Protein AF-A0A5E6NEL7-F1 (afdb_monomer_lite)

Secondary structure (DSSP, 8-state):
-------------GGGG--TTS--GGGPPPSSTTSPEEEEESS-TTTHHHHHHHHTT--EEEEEEE-S-HHHHHHHHHHS---GGGEESSG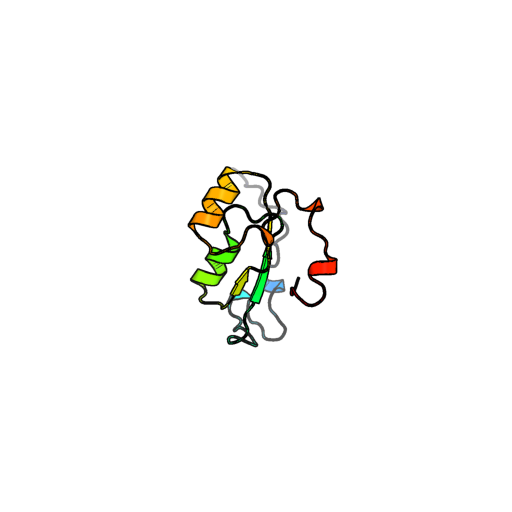GG--GGGGTTT---

pLDDT: mean 84.89, std 17.51, range [35.0, 98.44]

Structure (mmCIF, N/CA/C/O backbone):
data_AF-A0A5E6NEL7-F1
#
_entry.id   AF-A0A5E6NEL7-F1
#
loop_
_atom_site.group_PDB
_atom_site.id
_atom_site.type_symbol
_atom_site.label_atom_id
_atom_site.label_alt_id
_atom_site.label_comp_id
_atom_site.label_asym_id
_atom_site.label_entity_id
_atom_site.label_seq_id
_atom_site.pdbx_PDB_ins_code
_atom_site.Cartn_x
_atom_site.Cartn_y
_atom_site.Cartn_z
_atom_site.occupancy
_atom_site.B_iso_or_equiv
_atom_site.auth_seq_id
_atom_site.auth_comp_id
_atom_site.auth_asym_id
_atom_site.auth_atom_id
_atom_site.pdbx_PDB_model_num
ATOM 1 N N . MET A 1 1 ? 14.436 50.002 17.353 1.00 36.28 1 MET A N 1
ATOM 2 C CA . MET A 1 1 ? 13.047 49.878 16.871 1.00 36.28 1 MET A CA 1
ATOM 3 C C . MET A 1 1 ? 13.109 49.132 15.544 1.00 36.28 1 MET A C 1
ATOM 5 O O . MET A 1 1 ? 13.353 49.746 14.518 1.00 36.28 1 MET A O 1
ATOM 9 N N . LEU A 1 2 ? 13.065 47.799 15.584 1.00 35.00 2 LEU A N 1
ATOM 10 C CA . LEU A 1 2 ? 12.980 46.960 14.386 1.00 35.00 2 LEU A CA 1
ATOM 11 C C . LEU A 1 2 ? 11.504 46.603 14.232 1.00 35.00 2 LEU A C 1
ATOM 13 O O . LEU A 1 2 ? 10.997 45.757 14.963 1.00 35.00 2 LEU A O 1
ATOM 17 N N . ASN A 1 3 ? 10.814 47.318 13.347 1.00 46.09 3 ASN A N 1
ATOM 18 C CA . ASN A 1 3 ? 9.441 47.002 12.977 1.00 46.09 3 ASN A CA 1
ATOM 19 C C . ASN A 1 3 ? 9.469 45.716 12.152 1.00 46.09 3 ASN A C 1
ATOM 21 O O . ASN A 1 3 ? 9.920 45.701 11.008 1.00 46.09 3 ASN A O 1
ATOM 25 N N . THR A 1 4 ? 9.039 44.621 12.770 1.00 46.56 4 THR A N 1
ATOM 26 C CA . THR A 1 4 ? 8.763 43.364 12.084 1.00 46.56 4 THR A CA 1
ATOM 27 C C . THR A 1 4 ? 7.636 43.610 11.088 1.00 46.56 4 THR A C 1
ATOM 29 O O . THR A 1 4 ? 6.533 43.972 11.492 1.00 46.56 4 THR A O 1
ATOM 32 N N . ILE A 1 5 ? 7.910 43.411 9.800 1.00 52.12 5 ILE A N 1
ATOM 33 C CA . ILE A 1 5 ? 6.881 43.325 8.763 1.00 52.12 5 ILE A CA 1
ATOM 34 C C . ILE A 1 5 ? 6.068 42.063 9.074 1.00 52.12 5 ILE A C 1
ATOM 36 O O . ILE A 1 5 ? 6.470 40.947 8.755 1.00 52.12 5 ILE A O 1
ATOM 40 N N . LYS A 1 6 ? 4.969 42.246 9.804 1.00 54.31 6 LYS A N 1
ATOM 41 C CA . LYS A 1 6 ? 3.856 41.302 9.899 1.00 54.31 6 LYS A CA 1
ATOM 42 C C . LYS A 1 6 ? 2.711 41.888 9.085 1.00 54.31 6 LYS A C 1
ATOM 44 O O . LYS A 1 6 ? 1.712 42.295 9.659 1.00 54.31 6 LYS A O 1
ATOM 49 N N . GLU A 1 7 ? 2.878 41.979 7.776 1.00 55.12 7 GLU A N 1
ATOM 50 C CA . GLU A 1 7 ? 1.761 42.309 6.895 1.00 55.12 7 GLU A CA 1
ATOM 51 C C . GLU A 1 7 ? 1.744 41.313 5.734 1.00 55.12 7 GLU A C 1
ATOM 53 O O . GLU A 1 7 ? 2.751 41.085 5.063 1.00 55.12 7 GLU A O 1
ATOM 58 N N . ASP A 1 8 ? 0.576 40.681 5.613 1.00 56.75 8 ASP A N 1
ATOM 59 C CA . ASP A 1 8 ? 0.040 39.967 4.457 1.00 56.75 8 ASP A CA 1
ATOM 60 C C . ASP A 1 8 ? 0.567 38.564 4.129 1.00 56.75 8 ASP A C 1
ATOM 62 O O . ASP A 1 8 ? 0.747 38.201 2.967 1.00 56.75 8 ASP A O 1
ATOM 66 N N . LEU A 1 9 ? 0.673 37.694 5.138 1.00 53.03 9 LEU A N 1
ATOM 67 C CA . LEU A 1 9 ? 0.354 36.286 4.879 1.00 53.03 9 LEU A CA 1
ATOM 68 C C . LEU A 1 9 ? -1.171 36.142 4.958 1.00 53.03 9 LEU A C 1
ATOM 70 O O . LEU A 1 9 ? -1.732 36.512 5.993 1.00 53.03 9 LEU A O 1
ATOM 74 N N . PRO A 1 10 ? -1.858 35.630 3.916 1.00 53.47 10 PRO A N 1
ATOM 75 C CA . PRO A 1 10 ? -3.282 35.356 4.020 1.00 53.47 10 PRO A CA 1
ATOM 76 C C . PRO A 1 10 ? -3.487 34.451 5.231 1.00 53.47 10 PRO A C 1
ATOM 78 O O . PRO A 1 10 ? -2.860 33.395 5.340 1.00 53.47 10 PRO A O 1
ATOM 81 N N . GLN A 1 11 ? -4.316 34.900 6.171 1.00 54.44 11 GLN A N 1
ATOM 82 C CA . GLN A 1 11 ? -4.732 34.084 7.297 1.00 54.44 11 GLN A CA 1
ATOM 83 C C . GLN A 1 11 ? -5.526 32.921 6.708 1.00 54.44 11 GLN A C 1
ATOM 85 O O . GLN A 1 11 ? -6.697 33.065 6.371 1.00 54.44 11 GLN A O 1
ATOM 90 N N . TYR A 1 12 ? -4.838 31.802 6.478 1.00 54.31 12 TYR A N 1
ATOM 91 C CA . TYR A 1 12 ? -5.446 30.580 5.986 1.00 54.31 12 TYR A CA 1
ATOM 92 C C . TYR A 1 12 ? -6.488 30.183 7.024 1.00 54.31 12 TYR A C 1
ATOM 94 O O . TYR A 1 12 ? -6.138 29.879 8.168 1.00 54.31 12 TYR A O 1
ATOM 102 N N . ASP A 1 13 ? -7.762 30.305 6.662 1.00 58.19 13 ASP A N 1
ATOM 103 C CA . ASP A 1 13 ? -8.863 30.049 7.574 1.00 58.19 13 ASP A CA 1
ATOM 104 C C . ASP A 1 13 ? -8.970 28.539 7.789 1.00 58.19 13 ASP A C 1
ATOM 106 O O . ASP A 1 13 ? -9.702 27.824 7.105 1.00 58.19 13 ASP A O 1
ATOM 110 N N . PHE A 1 14 ? -8.162 28.044 8.725 1.00 53.94 14 PHE A N 1
ATOM 111 C CA . PHE A 1 14 ? -8.102 26.644 9.136 1.00 53.94 14 PHE A CA 1
ATOM 112 C C . PHE A 1 14 ? -9.473 26.127 9.620 1.00 53.94 14 PHE A C 1
ATOM 114 O O . PHE A 1 14 ? -9.709 24.925 9.663 1.00 53.94 14 PHE A O 1
ATOM 121 N N . LEU A 1 15 ? -10.407 27.030 9.947 1.00 52.47 15 LEU A N 1
ATOM 122 C CA . LEU A 1 15 ? -11.769 26.710 10.382 1.00 52.47 15 LEU A CA 1
ATOM 123 C C . LEU A 1 15 ? -12.725 26.383 9.222 1.00 52.47 15 LEU A C 1
ATOM 125 O O . LEU A 1 15 ? -13.816 25.857 9.465 1.00 52.47 15 LEU A O 1
ATOM 129 N N . SER A 1 16 ? -12.319 26.632 7.972 1.00 55.41 16 SER A N 1
ATOM 130 C CA . SER A 1 16 ? -13.125 26.342 6.776 1.00 55.41 16 SER A CA 1
ATOM 131 C C . SER A 1 16 ? -13.303 24.844 6.477 1.00 55.41 16 SER A C 1
ATOM 133 O O . SER A 1 16 ? -14.125 24.483 5.639 1.00 55.41 16 SER A O 1
ATOM 135 N N . GLU A 1 17 ? -12.596 23.961 7.191 1.00 59.06 17 GLU A N 1
ATOM 136 C CA . GLU A 1 17 ? -12.720 22.499 7.058 1.00 59.06 17 GLU A CA 1
ATOM 137 C C . GLU A 1 17 ? -13.796 21.880 7.967 1.00 59.06 17 GLU A C 1
ATOM 139 O O . GLU A 1 17 ? -14.004 20.662 7.959 1.00 59.06 17 GLU A O 1
ATOM 144 N N . THR A 1 18 ? -14.491 22.689 8.771 1.00 57.38 18 THR A N 1
ATOM 145 C CA . THR A 1 18 ? -15.562 22.176 9.627 1.00 57.38 18 THR A CA 1
ATOM 146 C C . THR A 1 18 ? -16.763 21.751 8.780 1.00 57.38 18 THR A C 1
ATOM 148 O O . THR A 1 18 ? -17.341 22.514 8.009 1.00 57.38 18 THR A O 1
ATOM 151 N N . THR A 1 19 ? -17.120 20.471 8.892 1.00 60.66 19 THR A N 1
ATOM 152 C CA . THR A 1 19 ? -18.280 19.885 8.200 1.00 60.66 19 THR A CA 1
ATOM 153 C C . THR A 1 19 ? -19.595 20.516 8.681 1.00 60.66 19 THR A C 1
ATOM 155 O O . THR A 1 19 ? -19.611 21.262 9.656 1.00 60.66 19 THR A O 1
ATOM 158 N N . SER A 1 20 ? -20.739 20.167 8.072 1.00 65.00 20 SER A N 1
ATOM 159 C CA . SER A 1 20 ? -22.074 20.639 8.504 1.00 65.00 20 SER A CA 1
ATOM 160 C C . SER A 1 20 ? -22.374 20.431 9.998 1.00 65.00 20 SER A C 1
ATOM 162 O O . SER A 1 20 ? -23.263 21.080 10.539 1.00 65.00 20 SER A O 1
ATOM 164 N N . ASN A 1 21 ? -21.636 19.529 10.655 1.00 67.06 21 ASN A N 1
ATOM 165 C CA . ASN A 1 21 ? -21.788 19.172 12.063 1.00 67.06 21 ASN A CA 1
ATOM 166 C C . ASN A 1 21 ? -20.725 19.824 12.971 1.00 67.06 21 ASN A C 1
ATOM 168 O O . ASN A 1 21 ? -20.654 19.489 14.150 1.00 67.06 21 ASN A O 1
ATOM 172 N N . GLY A 1 22 ? -19.870 20.706 12.441 1.00 76.75 22 GLY A N 1
ATOM 173 C CA . GLY A 1 22 ? -18.849 21.433 13.202 1.00 76.75 22 GLY A CA 1
ATOM 174 C C . GLY A 1 22 ? -17.624 20.612 13.624 1.00 76.75 22 GLY A C 1
ATOM 175 O O . GLY A 1 22 ? -16.716 21.168 14.230 1.00 76.75 22 GLY A O 1
ATOM 176 N N . LEU A 1 23 ? -17.575 19.314 13.306 1.00 79.44 23 LEU A N 1
ATOM 177 C CA . LEU A 1 23 ? -16.434 18.445 13.613 1.00 79.44 23 LEU A CA 1
ATOM 178 C C . LEU A 1 23 ? -15.308 18.622 12.593 1.00 79.44 23 LEU A C 1
ATOM 180 O O . LEU A 1 23 ? -15.572 18.715 11.383 1.00 79.44 23 LEU A O 1
ATOM 184 N N . HIS A 1 24 ? -14.066 18.586 13.083 1.00 83.25 24 HIS A N 1
ATOM 185 C CA . HIS A 1 24 ? -12.876 18.481 12.243 1.00 83.25 24 HIS A CA 1
ATOM 186 C C . HIS A 1 24 ? -12.775 17.063 11.660 1.00 83.25 24 HIS A C 1
ATOM 188 O O . HIS A 1 24 ? -13.197 16.085 12.281 1.00 83.25 24 HIS A O 1
ATOM 194 N N . TRP A 1 25 ? -12.212 16.908 10.461 1.00 82.06 25 TRP A N 1
ATOM 195 C CA . TRP A 1 25 ? -12.202 15.610 9.773 1.00 82.06 25 TRP A CA 1
ATOM 196 C C . TRP A 1 25 ? -11.454 14.513 10.549 1.00 82.06 25 TRP A C 1
ATOM 198 O O . TRP A 1 25 ? -11.832 13.347 10.463 1.00 82.06 25 TRP A O 1
ATOM 208 N N . THR A 1 26 ? -10.449 14.875 11.353 1.00 83.38 26 THR A N 1
ATOM 209 C CA . THR A 1 26 ? -9.694 13.939 12.211 1.00 83.38 26 THR A CA 1
ATOM 210 C C . THR A 1 26 ? -10.501 13.384 13.381 1.00 83.38 26 THR A C 1
ATOM 212 O O . THR A 1 26 ? -10.093 12.397 13.986 1.00 83.38 26 THR A O 1
ATOM 215 N N . GLU A 1 27 ? -11.605 14.037 13.738 1.00 84.62 27 GLU A N 1
ATOM 216 C CA . GLU A 1 27 ? -12.469 13.667 14.866 1.00 84.62 27 GLU A CA 1
ATOM 217 C C . GLU A 1 27 ? -13.657 12.813 14.414 1.00 84.62 27 GLU A C 1
ATOM 219 O O . GLU A 1 27 ? -14.459 12.365 15.231 1.00 84.62 27 GLU A O 1
ATOM 224 N N . ARG A 1 28 ? -13.793 12.588 13.103 1.00 83.88 28 ARG A N 1
ATOM 225 C CA . ARG A 1 28 ? -14.894 11.810 12.546 1.00 83.88 28 ARG A CA 1
ATOM 226 C C . ARG A 1 28 ? -14.674 10.323 12.779 1.00 83.88 28 ARG A C 1
ATOM 228 O O . ARG A 1 28 ? -13.599 9.781 12.527 1.00 83.88 28 ARG A O 1
ATOM 235 N N . GLU A 1 29 ? -15.743 9.650 13.179 1.00 87.38 29 GLU A N 1
ATOM 236 C CA . GLU A 1 29 ? -15.787 8.195 13.172 1.00 87.38 29 GLU A CA 1
ATOM 237 C C . GLU A 1 29 ? -15.986 7.670 11.745 1.00 87.38 29 GLU A C 1
ATOM 239 O O . GLU A 1 29 ? -16.619 8.308 10.898 1.00 87.38 29 GLU A O 1
ATOM 244 N N . LEU A 1 30 ? -15.446 6.480 11.475 1.00 87.44 30 LEU A N 1
ATOM 245 C CA . LEU A 1 30 ? -15.695 5.784 10.218 1.00 87.44 30 LEU A CA 1
ATOM 246 C C . LEU A 1 30 ? -17.175 5.402 10.143 1.00 87.44 30 LEU A C 1
ATOM 248 O O . LEU A 1 30 ? -17.677 4.721 11.030 1.00 87.44 30 LEU A O 1
ATOM 252 N N . GLU A 1 31 ? -17.849 5.760 9.051 1.00 88.94 31 GLU A N 1
ATOM 253 C CA . GLU A 1 31 ? -19.261 5.403 8.837 1.00 88.94 31 GLU A CA 1
ATOM 254 C C . GLU A 1 31 ? -19.466 3.880 8.771 1.00 88.94 31 GLU A C 1
ATOM 256 O O . GLU A 1 31 ? -20.480 3.357 9.224 1.00 88.94 31 GLU A O 1
ATOM 261 N N . ASN A 1 32 ? -18.477 3.152 8.238 1.00 90.12 32 ASN A N 1
ATOM 262 C CA . ASN A 1 32 ? -18.515 1.698 8.082 1.00 90.12 32 ASN A CA 1
ATOM 263 C C . ASN A 1 32 ? -17.227 1.041 8.620 1.00 90.12 32 ASN A C 1
ATOM 265 O O . ASN A 1 32 ? -16.420 0.536 7.838 1.00 90.12 32 ASN A O 1
ATOM 269 N N . PRO A 1 33 ? -17.016 0.997 9.948 1.00 89.62 33 PRO A N 1
ATOM 270 C CA . PRO A 1 33 ? -15.741 0.586 10.550 1.00 89.62 33 PRO A CA 1
ATOM 271 C C . PRO A 1 33 ? -15.418 -0.904 10.359 1.00 89.62 33 PRO A C 1
ATOM 273 O O . PRO A 1 33 ? -14.278 -1.324 10.536 1.00 89.62 33 PRO A O 1
ATOM 276 N N . LYS A 1 34 ? -16.423 -1.721 10.015 1.00 90.62 34 LYS A N 1
ATOM 277 C CA . LYS A 1 34 ? -16.264 -3.160 9.753 1.00 90.62 34 LYS A CA 1
ATOM 278 C C . LYS A 1 34 ? -15.899 -3.470 8.302 1.00 90.62 34 LYS A C 1
ATOM 280 O O . LYS A 1 34 ? -15.528 -4.606 8.012 1.00 90.62 34 LYS A O 1
ATOM 285 N N . ASN A 1 35 ? -16.035 -2.503 7.396 1.00 91.50 35 ASN A N 1
ATOM 286 C CA . ASN A 1 35 ? -15.712 -2.722 5.995 1.00 91.50 35 ASN A CA 1
ATOM 287 C C . ASN A 1 35 ? -14.198 -2.787 5.814 1.00 91.50 35 ASN A C 1
ATOM 289 O O . ASN A 1 35 ? -13.435 -2.107 6.499 1.00 91.50 35 ASN A O 1
ATOM 293 N N . LYS A 1 36 ? -13.774 -3.616 4.864 1.00 92.00 36 LYS A N 1
ATOM 294 C CA . LYS A 1 36 ? -12.372 -3.737 4.489 1.00 92.00 36 LYS A CA 1
ATOM 295 C C . LYS A 1 36 ? -12.061 -2.774 3.344 1.00 92.00 36 LYS A C 1
ATOM 297 O O . LYS A 1 36 ? -12.735 -2.807 2.315 1.00 92.00 36 LYS A O 1
ATOM 302 N N . ILE A 1 37 ? -11.034 -1.945 3.515 1.00 93.38 37 ILE A N 1
ATOM 303 C CA . ILE A 1 37 ? -10.513 -1.074 2.455 1.00 93.38 37 ILE A CA 1
ATOM 304 C C . ILE A 1 37 ? -9.741 -1.927 1.449 1.00 93.38 37 ILE A C 1
ATOM 306 O O . ILE A 1 37 ? -8.827 -2.658 1.817 1.00 93.38 37 ILE A O 1
ATOM 310 N N . ARG A 1 38 ? -10.092 -1.818 0.170 1.00 94.81 38 ARG A N 1
ATOM 311 C CA . ARG A 1 38 ? -9.366 -2.458 -0.932 1.00 94.81 38 ARG A CA 1
ATOM 312 C C . ARG A 1 38 ? -8.386 -1.435 -1.483 1.00 94.81 38 ARG A C 1
ATOM 314 O O . ARG A 1 38 ? -8.799 -0.525 -2.196 1.00 94.81 38 ARG A O 1
ATOM 321 N N . LEU A 1 39 ? -7.133 -1.544 -1.066 1.00 94.94 39 LEU A N 1
ATOM 322 C CA . LEU A 1 39 ? -6.100 -0.540 -1.273 1.00 94.94 39 LEU A CA 1
ATOM 323 C C . LEU A 1 39 ? -5.254 -0.888 -2.495 1.00 94.94 39 LEU A C 1
ATOM 325 O O . LEU A 1 39 ? -4.800 -2.022 -2.631 1.00 94.94 39 LEU A O 1
ATOM 329 N N . ALA A 1 40 ? -5.003 0.098 -3.347 1.00 95.44 40 ALA A N 1
ATOM 330 C CA . ALA A 1 40 ? -4.014 -0.018 -4.401 1.00 95.44 40 ALA A CA 1
ATOM 331 C C . ALA A 1 40 ? -3.126 1.221 -4.457 1.00 95.44 40 ALA A C 1
ATOM 333 O O . ALA A 1 40 ? -3.624 2.343 -4.363 1.00 95.44 40 ALA A O 1
ATOM 334 N N . THR A 1 41 ? -1.821 1.019 -4.601 1.00 95.69 41 THR A N 1
ATOM 335 C CA . THR A 1 41 ? -0.822 2.089 -4.517 1.00 95.69 41 THR A CA 1
ATOM 336 C C . THR A 1 41 ? 0.054 2.103 -5.768 1.00 95.69 41 THR A C 1
ATOM 338 O O . THR A 1 41 ? 0.669 1.104 -6.113 1.00 95.69 41 THR A O 1
ATOM 341 N N . MET A 1 42 ? 0.090 3.233 -6.487 1.00 94.50 42 MET A N 1
ATOM 342 C CA . MET A 1 42 ? 0.905 3.393 -7.708 1.00 94.50 42 MET A CA 1
ATOM 343 C C . MET A 1 42 ? 2.339 3.863 -7.427 1.00 94.50 42 MET A C 1
ATOM 345 O O . MET A 1 42 ? 3.235 3.612 -8.214 1.00 94.50 42 MET A O 1
ATOM 349 N N . PHE A 1 43 ? 2.543 4.576 -6.323 1.00 96.38 43 PHE A N 1
ATOM 350 C CA . PHE A 1 43 ? 3.854 5.029 -5.856 1.00 96.38 43 PHE A CA 1
ATOM 351 C C . PHE A 1 43 ? 3.974 4.587 -4.404 1.00 96.38 43 PHE A C 1
ATOM 353 O O . PHE A 1 43 ? 3.856 5.392 -3.477 1.00 96.38 43 PHE A O 1
ATOM 360 N N . SER A 1 44 ? 4.018 3.271 -4.205 1.00 96.75 44 SER A N 1
ATOM 361 C CA . SER A 1 44 ? 3.827 2.663 -2.889 1.00 96.75 44 SER A CA 1
ATOM 362 C C . SER A 1 44 ? 4.920 3.058 -1.904 1.00 96.75 44 SER A C 1
ATOM 364 O O . SER A 1 44 ? 4.685 3.059 -0.688 1.00 96.75 44 SER A O 1
ATOM 366 N N . GLY A 1 45 ? 6.124 3.370 -2.401 1.00 97.31 45 GLY A N 1
ATOM 367 C CA . GLY A 1 45 ? 7.305 3.425 -1.561 1.00 97.31 45 GLY A CA 1
ATOM 368 C C . GLY A 1 45 ? 7.399 2.143 -0.734 1.00 97.31 45 GLY A C 1
ATOM 369 O O . GLY A 1 45 ? 6.944 1.073 -1.142 1.00 97.31 45 GLY A O 1
ATOM 370 N N . ILE A 1 46 ? 7.908 2.263 0.488 1.00 97.38 46 ILE A N 1
ATOM 371 C CA . ILE A 1 46 ? 8.016 1.141 1.435 1.00 97.38 46 ILE A CA 1
ATOM 372 C C . ILE A 1 46 ? 6.696 0.810 2.165 1.00 97.38 46 ILE A C 1
ATOM 374 O O . ILE A 1 46 ? 6.708 0.131 3.190 1.00 97.38 46 ILE A O 1
ATOM 378 N N . GLY A 1 47 ? 5.560 1.319 1.679 1.00 96.88 47 GLY A N 1
ATOM 379 C CA . GLY A 1 47 ? 4.228 1.029 2.209 1.00 96.88 47 GLY A CA 1
ATOM 380 C C . GLY A 1 47 ? 3.818 1.878 3.417 1.00 96.88 47 GLY A C 1
ATOM 381 O O . GLY A 1 47 ? 3.418 1.362 4.464 1.00 96.88 47 GLY A O 1
ATOM 382 N N . ALA A 1 48 ? 3.956 3.204 3.311 1.00 97.50 48 ALA A N 1
ATOM 383 C CA . ALA A 1 48 ? 3.623 4.124 4.403 1.00 97.50 48 ALA A CA 1
ATOM 384 C C . ALA A 1 48 ? 2.112 4.174 4.708 1.00 97.50 48 ALA A C 1
ATOM 386 O O . ALA A 1 48 ? 1.717 4.265 5.874 1.00 97.50 48 ALA A O 1
ATOM 387 N N . ILE A 1 49 ? 1.265 4.101 3.678 1.00 95.62 49 ILE A N 1
ATOM 388 C CA . ILE A 1 49 ? -0.195 4.150 3.832 1.00 95.62 49 ILE A CA 1
ATOM 389 C C . ILE A 1 49 ? -0.739 2.842 4.419 1.00 95.62 49 ILE A C 1
ATOM 391 O O . ILE A 1 49 ? -1.568 2.868 5.329 1.00 95.62 49 ILE A O 1
ATOM 395 N N . GLU A 1 50 ? -0.202 1.701 4.000 1.00 95.94 50 GLU A N 1
ATOM 396 C CA . GLU A 1 50 ? -0.471 0.377 4.558 1.00 95.94 50 GLU A CA 1
ATOM 397 C C . GLU A 1 50 ? -0.130 0.356 6.054 1.00 95.94 50 GLU A C 1
ATOM 399 O O . GLU A 1 50 ? -0.929 -0.092 6.888 1.00 95.94 50 GLU A O 1
ATOM 404 N N . TYR A 1 51 ? 1.023 0.932 6.417 1.00 97.38 51 TYR A N 1
ATOM 405 C CA . TYR A 1 51 ? 1.438 1.058 7.810 1.00 97.38 51 TYR A CA 1
ATOM 406 C C . TYR A 1 51 ? 0.505 1.972 8.612 1.00 97.38 51 TYR A C 1
ATOM 408 O O . TYR A 1 51 ? 0.170 1.670 9.762 1.00 97.38 51 TYR A O 1
ATOM 416 N N . ALA A 1 52 ? 0.047 3.076 8.017 1.00 96.12 52 ALA A N 1
ATOM 417 C CA . ALA A 1 52 ? -0.904 3.984 8.649 1.00 96.12 52 ALA A CA 1
ATOM 418 C C . ALA A 1 52 ? -2.241 3.282 8.942 1.00 96.12 52 ALA A C 1
ATOM 420 O O . ALA A 1 52 ? -2.718 3.334 10.079 1.00 96.12 52 ALA A O 1
ATOM 421 N N . LEU A 1 53 ? -2.800 2.550 7.972 1.00 94.75 53 LEU A N 1
ATOM 422 C CA . LEU A 1 53 ? -4.032 1.774 8.162 1.00 94.75 53 LEU A CA 1
ATOM 423 C C . LEU A 1 53 ? -3.865 0.705 9.248 1.00 94.75 53 LEU A C 1
ATOM 425 O O . LEU A 1 53 ? -4.733 0.567 10.114 1.00 94.75 53 LEU A O 1
ATOM 429 N N . LYS A 1 54 ? -2.718 0.011 9.273 1.00 95.12 54 LYS A N 1
ATOM 430 C CA . LYS A 1 54 ? -2.372 -0.947 10.335 1.00 95.12 54 LYS A CA 1
ATOM 431 C C . LYS A 1 54 ? -2.354 -0.282 11.713 1.00 95.12 54 LYS A C 1
ATOM 433 O O . LYS A 1 54 ? -2.945 -0.814 12.653 1.00 95.12 54 LYS A O 1
ATOM 438 N N . ARG A 1 55 ? -1.728 0.894 11.843 1.00 95.75 55 ARG A N 1
ATOM 439 C CA . ARG A 1 55 ? -1.680 1.660 13.102 1.00 95.75 55 ARG A CA 1
ATOM 440 C C . ARG A 1 55 ? -3.055 2.129 13.572 1.00 95.75 55 ARG A C 1
ATOM 442 O O . ARG A 1 55 ? -3.308 2.131 14.774 1.00 95.75 55 ARG A O 1
ATOM 449 N N . LEU A 1 56 ? -3.928 2.492 12.637 1.00 92.75 56 LEU A N 1
ATOM 450 C CA . LEU A 1 56 ? -5.308 2.892 12.913 1.00 92.75 56 LEU A CA 1
ATOM 451 C C . LEU A 1 56 ? -6.247 1.696 13.138 1.00 92.75 56 LEU A C 1
ATOM 453 O O . LEU A 1 56 ? -7.424 1.898 13.422 1.00 92.75 56 LEU A O 1
ATOM 457 N N . LYS A 1 57 ? -5.743 0.455 13.039 1.00 93.19 57 LYS A N 1
ATOM 458 C CA . LYS A 1 57 ? -6.530 -0.788 13.119 1.00 93.19 57 LYS A CA 1
ATOM 459 C C . LYS A 1 57 ? -7.666 -0.841 12.088 1.00 93.19 57 LYS A C 1
ATOM 461 O O . LYS A 1 57 ? -8.706 -1.448 12.335 1.00 93.19 57 LYS A O 1
ATOM 466 N N . ILE A 1 58 ? -7.455 -0.226 10.926 1.00 93.19 58 ILE A N 1
ATOM 467 C CA . ILE A 1 58 ? -8.411 -0.231 9.821 1.00 93.19 58 ILE A CA 1
ATOM 468 C C . ILE A 1 58 ? -8.138 -1.461 8.957 1.00 93.19 58 ILE A C 1
ATOM 470 O O . ILE A 1 58 ? -7.033 -1.647 8.437 1.00 93.19 58 ILE A O 1
ATOM 474 N N . SER A 1 59 ? -9.153 -2.317 8.814 1.00 94.38 59 SER A N 1
ATOM 475 C CA . SER A 1 59 ? -9.047 -3.522 7.992 1.00 94.38 59 SER A CA 1
ATOM 476 C C . SER A 1 59 ? -8.813 -3.140 6.535 1.00 94.38 59 SER A C 1
ATOM 478 O O . SER A 1 59 ? -9.570 -2.353 5.966 1.00 94.38 59 SER A O 1
ATOM 480 N N . ASN A 1 60 ? -7.776 -3.707 5.924 1.00 94.38 60 ASN A N 1
ATOM 481 C CA . ASN A 1 60 ? -7.452 -3.467 4.526 1.00 94.38 60 ASN A CA 1
ATOM 482 C C . ASN A 1 60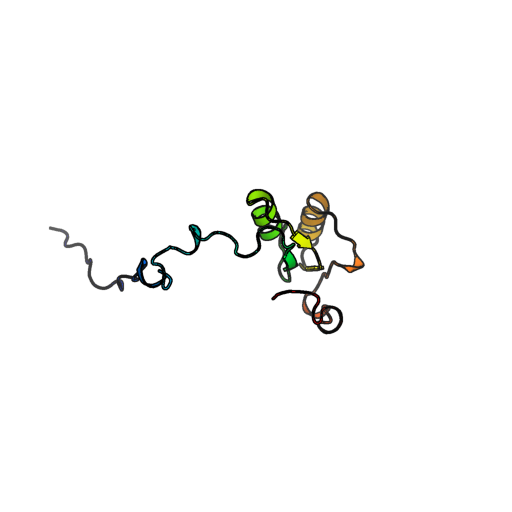 ? -6.976 -4.745 3.818 1.00 94.38 60 ASN A C 1
ATOM 484 O O . ASN A 1 60 ? -6.646 -5.746 4.456 1.00 94.38 60 ASN A O 1
ATOM 488 N N . GLU A 1 61 ? -7.015 -4.708 2.493 1.00 94.38 61 GLU A N 1
ATOM 489 C CA . GLU A 1 61 ? -6.464 -5.695 1.568 1.00 94.38 61 GLU A CA 1
ATOM 490 C C . GLU A 1 61 ? -5.677 -4.947 0.497 1.00 94.38 61 GLU A C 1
ATOM 492 O O . GLU A 1 61 ? -6.213 -4.038 -0.141 1.00 94.38 61 GLU A O 1
ATOM 497 N N . ILE A 1 62 ? -4.426 -5.353 0.288 1.00 95.56 62 ILE A N 1
ATOM 498 C CA . ILE A 1 62 ? -3.578 -4.827 -0.781 1.00 95.56 62 ILE A CA 1
ATOM 499 C C . ILE A 1 62 ? -3.981 -5.515 -2.090 1.00 95.56 62 ILE A C 1
ATOM 501 O O . ILE A 1 62 ? -3.741 -6.708 -2.291 1.00 95.56 62 ILE A O 1
ATOM 505 N N . VAL A 1 63 ? -4.624 -4.763 -2.979 1.00 95.94 63 VAL A N 1
ATOM 506 C CA . VAL A 1 63 ? -5.057 -5.227 -4.303 1.00 95.94 63 VAL A CA 1
ATOM 507 C C . VAL A 1 63 ? -3.886 -5.234 -5.280 1.00 95.94 63 VAL A C 1
ATOM 509 O O . VAL A 1 63 ? -3.717 -6.205 -6.020 1.00 95.94 63 VAL A O 1
ATOM 512 N N . PHE A 1 64 ? -3.092 -4.162 -5.283 1.00 96.50 64 PHE A N 1
ATOM 513 C CA . PHE A 1 64 ? -1.790 -4.103 -5.937 1.00 96.50 64 PHE A CA 1
ATOM 514 C C . PHE A 1 64 ? -0.918 -3.006 -5.319 1.00 96.50 64 PHE A C 1
ATOM 516 O O . PHE A 1 64 ? -1.438 -2.060 -4.726 1.00 96.50 64 PHE A O 1
ATOM 523 N N . ALA A 1 65 ? 0.388 -3.117 -5.518 1.00 97.38 65 ALA A N 1
ATOM 524 C CA . ALA A 1 65 ? 1.352 -2.061 -5.238 1.00 97.38 65 ALA A CA 1
ATOM 525 C C . ALA A 1 65 ? 2.267 -1.867 -6.452 1.00 97.38 65 ALA A C 1
ATOM 527 O O . ALA A 1 65 ? 2.450 -2.783 -7.259 1.00 97.38 65 ALA A O 1
ATOM 528 N N . SER A 1 66 ? 2.805 -0.666 -6.612 1.00 98.00 66 SER A N 1
ATOM 529 C CA . SER A 1 66 ? 3.730 -0.343 -7.686 1.00 98.00 66 SER A CA 1
ATOM 530 C C . SER A 1 66 ? 4.769 0.655 -7.211 1.00 98.00 66 SER A C 1
ATOM 532 O O . SER A 1 66 ? 4.445 1.641 -6.544 1.00 98.00 66 SER A O 1
ATOM 534 N N . ASP A 1 67 ? 6.014 0.365 -7.560 1.00 98.25 67 ASP A N 1
ATOM 535 C CA . ASP A 1 67 ? 7.162 1.245 -7.417 1.00 98.25 67 ASP A CA 1
ATOM 536 C C . ASP A 1 67 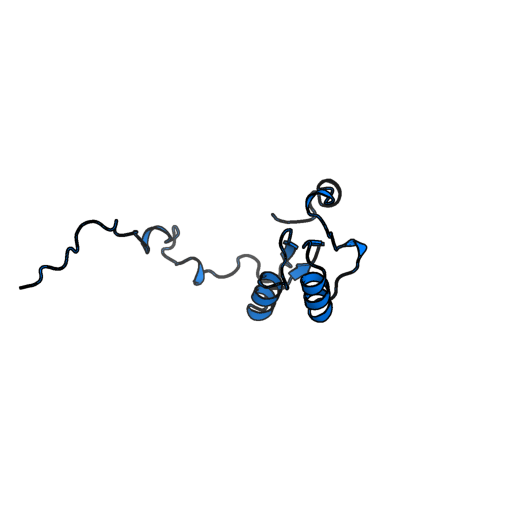? 8.274 0.730 -8.341 1.00 98.25 67 ASP A C 1
ATOM 538 O O . ASP A 1 67 ? 8.348 -0.470 -8.612 1.00 98.25 67 ASP A O 1
ATOM 542 N N . ASN A 1 68 ? 9.136 1.621 -8.826 1.00 97.75 68 ASN A N 1
ATOM 543 C CA . ASN A 1 68 ? 10.168 1.273 -9.804 1.00 97.75 68 ASN A CA 1
ATOM 544 C C . ASN A 1 68 ? 11.542 0.991 -9.182 1.00 97.75 68 ASN A C 1
ATOM 546 O O . ASN A 1 68 ? 12.470 0.593 -9.893 1.00 97.75 68 ASN A O 1
ATOM 550 N N . ASP A 1 69 ? 11.692 1.189 -7.871 1.00 97.94 69 ASP A N 1
ATOM 551 C CA . ASP A 1 69 ? 12.935 0.915 -7.160 1.00 97.94 69 ASP A CA 1
ATOM 552 C C . ASP A 1 69 ? 12.945 -0.500 -6.548 1.00 97.94 69 ASP A C 1
ATOM 554 O O . ASP A 1 69 ? 12.063 -0.914 -5.791 1.00 97.94 69 ASP A O 1
ATOM 558 N N . LYS A 1 70 ? 14.000 -1.264 -6.846 1.00 97.12 70 LYS A N 1
ATOM 559 C CA . LYS A 1 70 ? 14.158 -2.642 -6.357 1.00 97.12 70 LYS A CA 1
ATOM 560 C C . LYS A 1 70 ? 14.301 -2.744 -4.832 1.00 97.12 70 LYS A C 1
ATOM 562 O O . LYS A 1 70 ? 13.819 -3.706 -4.244 1.00 97.12 70 LYS A O 1
ATOM 567 N N . 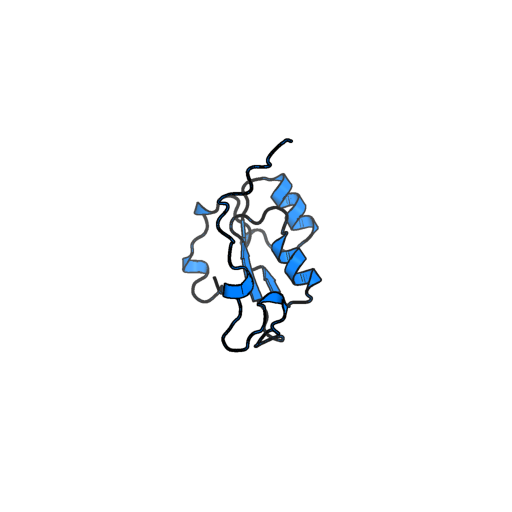PHE A 1 71 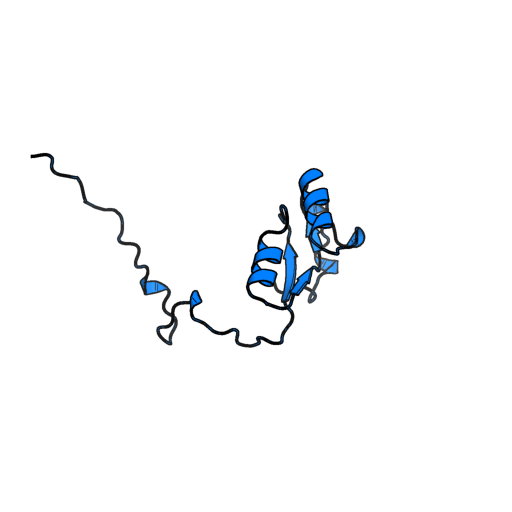? 14.945 -1.774 -4.183 1.00 98.12 71 PHE A N 1
ATOM 568 C CA . PHE A 1 71 ? 15.121 -1.761 -2.729 1.00 98.12 71 PHE A CA 1
ATOM 569 C C . PHE A 1 71 ? 13.820 -1.373 -2.030 1.00 98.12 71 PHE A C 1
ATOM 571 O O . PHE A 1 71 ? 13.540 -1.844 -0.923 1.00 98.12 71 PHE A O 1
ATOM 578 N N . VAL A 1 72 ? 12.998 -0.554 -2.692 1.00 98.12 72 VAL A N 1
ATOM 579 C CA . VAL A 1 72 ? 11.620 -0.307 -2.267 1.00 98.12 72 VAL A CA 1
ATOM 580 C C . VAL A 1 72 ? 10.815 -1.603 -2.304 1.00 98.12 72 VAL A C 1
ATOM 582 O O . VAL A 1 72 ? 10.209 -1.948 -1.290 1.00 98.12 72 VAL A O 1
ATOM 585 N N . LYS A 1 73 ? 10.874 -2.361 -3.406 1.00 98.06 73 LYS A N 1
ATOM 586 C CA . LYS A 1 73 ? 10.206 -3.667 -3.525 1.00 98.06 73 LYS A CA 1
ATOM 587 C C . LYS A 1 73 ? 10.639 -4.643 -2.432 1.00 98.06 73 LYS A C 1
ATOM 589 O O . LYS A 1 73 ? 9.789 -5.184 -1.730 1.00 98.06 73 LYS A O 1
ATOM 594 N N . GLU A 1 74 ? 11.947 -4.818 -2.235 1.00 97.94 74 GLU A N 1
ATOM 595 C CA . GLU A 1 74 ? 12.501 -5.669 -1.170 1.00 97.94 74 GLU A CA 1
ATOM 596 C C . GLU A 1 74 ? 11.968 -5.262 0.213 1.00 97.94 74 GLU A C 1
ATOM 598 O O . GLU A 1 74 ? 11.504 -6.104 0.985 1.00 97.94 74 GLU A O 1
ATOM 603 N N . SER A 1 75 ? 11.975 -3.959 0.507 1.00 98.00 75 SER A N 1
ATOM 604 C CA . SER A 1 75 ? 11.469 -3.427 1.775 1.00 98.00 75 SER A CA 1
ATOM 605 C C . SER A 1 75 ? 9.961 -3.627 1.922 1.00 98.00 75 SER A C 1
ATOM 607 O O . SER A 1 75 ? 9.490 -3.940 3.014 1.00 98.00 75 SER A O 1
ATOM 609 N N . TYR A 1 76 ? 9.192 -3.459 0.847 1.00 98.44 76 TYR A N 1
ATOM 610 C CA . TYR A 1 76 ? 7.744 -3.647 0.860 1.00 98.44 76 TYR A CA 1
ATOM 611 C C . TYR A 1 76 ? 7.391 -5.116 1.135 1.00 98.44 76 TYR A C 1
ATOM 613 O O . TYR A 1 76 ? 6.620 -5.402 2.050 1.00 98.44 76 TYR A O 1
ATOM 621 N N . TYR A 1 77 ? 8.028 -6.051 0.426 1.00 97.69 77 TYR A N 1
ATOM 622 C CA . TYR A 1 77 ? 7.804 -7.496 0.567 1.00 97.69 77 TYR A CA 1
ATOM 623 C C . TYR A 1 77 ? 8.215 -8.026 1.945 1.00 97.69 77 TYR A C 1
ATOM 625 O O . TYR A 1 77 ? 7.599 -8.952 2.467 1.00 97.69 77 TYR A O 1
ATOM 633 N N . ALA A 1 78 ? 9.228 -7.425 2.575 1.00 97.75 78 ALA A N 1
ATOM 634 C CA . ALA A 1 78 ? 9.611 -7.773 3.941 1.00 97.75 78 ALA A CA 1
ATOM 635 C C . ALA A 1 78 ? 8.543 -7.388 4.987 1.00 97.75 78 ALA A C 1
ATOM 637 O O . ALA A 1 78 ? 8.518 -7.962 6.076 1.00 97.75 78 ALA A O 1
ATOM 638 N N . ASN A 1 79 ? 7.679 -6.412 4.681 1.00 97.00 79 ASN A N 1
ATOM 639 C CA . ASN A 1 79 ? 6.692 -5.866 5.617 1.00 97.00 79 ASN A CA 1
ATOM 640 C C . ASN A 1 79 ? 5.246 -6.299 5.326 1.00 97.00 79 ASN A C 1
ATOM 642 O O . ASN A 1 79 ? 4.411 -6.256 6.238 1.00 97.00 79 ASN A O 1
ATOM 646 N N . TYR A 1 80 ? 4.947 -6.702 4.089 1.00 97.00 80 TYR A N 1
ATOM 647 C CA . TYR A 1 80 ? 3.592 -6.981 3.620 1.00 97.00 80 TYR A CA 1
ATOM 648 C C . TYR A 1 80 ? 3.529 -8.248 2.770 1.00 97.00 80 TYR A C 1
ATOM 650 O O . TYR A 1 80 ? 4.368 -8.481 1.906 1.00 97.00 80 TYR A O 1
ATOM 658 N N . GLU A 1 81 ? 2.480 -9.040 2.984 1.00 95.06 81 GLU A N 1
ATOM 659 C CA . GLU A 1 81 ? 2.198 -10.230 2.183 1.00 95.06 81 GLU A CA 1
ATOM 660 C C . GLU A 1 81 ? 1.512 -9.829 0.867 1.00 95.06 81 GLU A C 1
ATOM 662 O O . GLU A 1 81 ? 0.325 -9.481 0.836 1.00 95.06 81 GLU A O 1
ATOM 667 N N . ILE A 1 82 ? 2.267 -9.875 -0.230 1.00 95.19 82 ILE A N 1
ATOM 668 C CA . ILE A 1 82 ? 1.793 -9.601 -1.587 1.00 95.19 82 ILE A CA 1
ATOM 669 C C . ILE A 1 82 ? 2.426 -10.592 -2.568 1.00 95.19 82 ILE A C 1
ATOM 671 O O . ILE A 1 82 ? 3.585 -10.968 -2.419 1.00 95.19 82 ILE A O 1
ATOM 675 N N . ASP A 1 83 ? 1.652 -11.020 -3.565 1.00 94.62 83 ASP A N 1
ATOM 676 C CA . ASP A 1 83 ? 2.149 -11.891 -4.632 1.00 94.62 83 ASP A CA 1
ATOM 677 C C . ASP A 1 83 ? 2.728 -11.053 -5.775 1.00 94.62 83 ASP A C 1
ATOM 679 O O . ASP A 1 83 ? 2.231 -9.960 -6.057 1.00 94.62 83 ASP A O 1
ATOM 683 N N . ASP A 1 84 ? 3.694 -11.602 -6.512 1.00 95.44 84 ASP A N 1
ATOM 684 C CA . ASP A 1 84 ? 4.316 -10.917 -7.655 1.00 95.44 84 ASP A CA 1
ATOM 685 C C . ASP A 1 84 ? 3.306 -10.482 -8.731 1.00 95.44 84 ASP A C 1
ATOM 687 O O . ASP A 1 84 ? 3.472 -9.434 -9.344 1.00 95.44 84 ASP A O 1
ATOM 691 N N . GLU A 1 85 ? 2.202 -11.213 -8.920 1.00 95.44 85 GLU A N 1
ATOM 692 C CA . GLU A 1 85 ? 1.129 -10.850 -9.869 1.00 95.44 85 GLU A CA 1
ATOM 693 C C . GLU A 1 85 ? 0.351 -9.572 -9.491 1.00 95.44 85 GLU A C 1
ATOM 695 O O . GLU A 1 85 ? -0.466 -9.055 -10.276 1.00 95.44 85 GLU A O 1
ATOM 700 N N . ARG A 1 86 ? 0.547 -9.109 -8.254 1.00 95.56 86 ARG A N 1
ATOM 701 C CA . ARG A 1 86 ? -0.038 -7.899 -7.671 1.00 95.56 86 ARG A CA 1
ATOM 702 C C . ARG A 1 86 ? 1.007 -6.791 -7.489 1.00 95.56 86 ARG A C 1
ATOM 704 O O . ARG A 1 86 ? 0.647 -5.730 -6.984 1.00 95.56 86 ARG A O 1
ATOM 711 N N . TRP A 1 87 ? 2.249 -6.995 -7.926 1.00 97.81 87 TRP A N 1
ATOM 712 C CA . TRP A 1 87 ? 3.281 -5.963 -7.966 1.00 97.81 87 TRP A CA 1
ATOM 713 C C . TRP A 1 87 ? 3.542 -5.494 -9.402 1.00 97.81 87 TRP A C 1
ATOM 715 O O . TRP A 1 87 ? 3.619 -6.309 -10.319 1.00 97.81 87 TRP A O 1
ATOM 725 N N . TYR A 1 88 ? 3.728 -4.188 -9.592 1.00 98.00 88 TYR A N 1
ATOM 726 C CA . TYR A 1 88 ? 4.122 -3.601 -10.876 1.00 98.00 88 TYR A CA 1
ATOM 727 C C . TYR A 1 88 ? 5.386 -2.760 -10.715 1.00 98.00 88 TYR A C 1
ATOM 729 O O . TYR A 1 88 ? 5.407 -1.830 -9.910 1.00 98.00 88 TYR A O 1
ATOM 737 N N . ASP A 1 89 ? 6.418 -3.042 -11.511 1.00 97.81 89 ASP A N 1
ATOM 738 C CA . ASP A 1 89 ? 7.661 -2.259 -11.491 1.00 97.81 89 ASP A CA 1
ATOM 739 C C . ASP A 1 89 ? 7.527 -0.923 -12.270 1.00 97.81 89 ASP A C 1
ATOM 741 O O . ASP A 1 89 ? 8.276 0.018 -12.025 1.00 97.81 89 ASP A O 1
ATOM 745 N N . ASP A 1 90 ? 6.549 -0.796 -13.178 1.00 97.00 90 ASP A N 1
ATOM 746 C CA . ASP A 1 90 ? 6.157 0.474 -13.808 1.00 97.00 90 ASP A CA 1
ATOM 747 C C . ASP A 1 90 ? 4.633 0.639 -13.743 1.00 97.00 90 ASP A C 1
ATOM 749 O O . ASP A 1 90 ? 3.858 -0.231 -14.145 1.00 97.00 90 ASP A O 1
ATOM 753 N N . VAL A 1 91 ? 4.186 1.800 -13.269 1.00 96.00 91 VAL A N 1
ATOM 754 C CA . VAL A 1 91 ? 2.766 2.163 -13.183 1.00 96.00 91 VAL A CA 1
ATOM 755 C C . VAL A 1 91 ? 2.042 2.118 -14.528 1.00 96.00 91 VAL A C 1
ATOM 757 O O . VAL A 1 91 ? 0.823 1.954 -14.569 1.00 96.00 91 VAL A O 1
ATOM 760 N N . LYS A 1 92 ? 2.771 2.275 -15.637 1.00 96.56 92 LYS A N 1
ATOM 761 C CA . LYS A 1 92 ? 2.220 2.203 -16.997 1.00 96.56 92 LYS A CA 1
ATOM 762 C C . LYS A 1 92 ? 1.769 0.797 -17.376 1.00 96.56 92 LYS A C 1
ATOM 764 O O . LYS A 1 92 ? 0.915 0.669 -18.251 1.00 96.56 92 LYS A O 1
ATOM 769 N N . ASP A 1 93 ? 2.305 -0.223 -16.713 1.00 96.12 93 ASP A N 1
ATOM 770 C CA . ASP A 1 93 ? 1.969 -1.624 -16.971 1.00 96.12 93 ASP A CA 1
ATOM 771 C C . ASP A 1 93 ? 0.672 -2.052 -16.263 1.00 96.12 93 ASP A C 1
ATOM 773 O O . ASP A 1 93 ? 0.163 -3.156 -16.472 1.00 96.12 93 ASP A O 1
ATOM 777 N N . ILE A 1 94 ? 0.094 -1.170 -15.443 1.00 95.19 94 ILE A N 1
ATOM 778 C CA . ILE A 1 94 ? -1.174 -1.412 -14.762 1.00 95.19 94 ILE A CA 1
ATOM 779 C C . ILE A 1 94 ? -2.324 -1.309 -15.774 1.00 95.19 94 ILE A C 1
ATOM 781 O O . ILE A 1 94 ? -2.773 -0.220 -16.142 1.00 95.19 94 ILE A O 1
ATOM 785 N N . ASP A 1 95 ? -2.887 -2.453 -16.169 1.00 94.19 95 ASP A N 1
ATOM 786 C CA . ASP A 1 95 ? -4.154 -2.482 -16.904 1.00 94.19 95 ASP A CA 1
ATOM 787 C C . ASP A 1 95 ? -5.329 -2.193 -15.958 1.00 94.19 95 ASP A C 1
ATOM 789 O O . ASP A 1 95 ? -5.834 -3.076 -15.258 1.00 94.19 95 ASP A O 1
ATOM 793 N N . GLY A 1 96 ? -5.818 -0.951 -15.969 1.00 90.94 96 GLY A N 1
ATOM 794 C CA . GLY A 1 96 ? -6.962 -0.528 -15.155 1.00 90.94 96 GLY A CA 1
ATOM 795 C C . GLY A 1 96 ? -8.229 -1.372 -15.361 1.00 90.94 96 GLY A C 1
ATOM 796 O O . GLY A 1 96 ? -9.031 -1.509 -14.433 1.00 90.94 96 GLY A O 1
ATOM 797 N N . LYS A 1 97 ? -8.404 -2.022 -16.523 1.00 93.56 97 LYS A N 1
ATOM 798 C CA . LYS A 1 97 ? -9.555 -2.911 -16.768 1.00 93.56 97 LYS A CA 1
ATOM 799 C C . LYS A 1 97 ? -9.548 -4.123 -15.838 1.00 93.56 97 LYS A C 1
ATOM 801 O O . LYS A 1 97 ? -10.619 -4.548 -15.402 1.00 93.56 97 LYS A O 1
ATOM 806 N N . LYS A 1 98 ? -8.365 -4.634 -15.465 1.00 92.25 98 LYS A N 1
ATOM 807 C CA . LYS A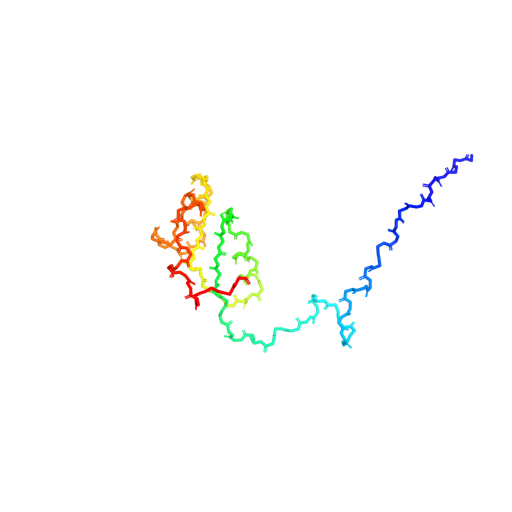 1 98 ? -8.192 -5.733 -14.491 1.00 92.25 98 LYS A CA 1
ATOM 808 C C . LYS A 1 98 ? -8.848 -5.409 -13.146 1.00 92.25 98 LYS A C 1
ATOM 810 O O . LYS A 1 98 ? -9.287 -6.329 -12.443 1.00 92.25 98 LYS A O 1
ATOM 815 N N . TYR A 1 99 ? -8.953 -4.121 -12.817 1.00 91.94 99 TYR A N 1
ATOM 816 C CA . TYR A 1 99 ? -9.349 -3.611 -11.508 1.00 91.94 99 TYR A CA 1
ATOM 817 C C . TYR A 1 99 ? -10.685 -2.858 -11.477 1.00 91.94 99 TYR A C 1
ATOM 819 O O . TYR A 1 99 ? -11.056 -2.302 -10.441 1.00 91.94 99 TYR A O 1
ATOM 827 N N . LEU A 1 100 ? -11.451 -2.882 -12.568 1.00 90.62 100 LEU A N 1
ATOM 828 C CA . LEU A 1 100 ? -12.774 -2.263 -12.616 1.00 90.62 100 LEU A CA 1
ATOM 829 C C . LEU A 1 100 ? -13.692 -2.829 -11.515 1.00 90.62 100 LEU A C 1
ATOM 831 O O . LEU A 1 100 ? -13.842 -4.045 -11.392 1.00 90.62 100 LEU A O 1
ATOM 835 N N . ASN A 1 101 ? -14.298 -1.949 -10.709 1.00 87.12 101 ASN A N 1
ATOM 836 C CA . ASN A 1 101 ? -15.117 -2.288 -9.529 1.00 87.12 101 ASN A CA 1
ATOM 837 C C . ASN A 1 101 ? -14.378 -3.107 -8.451 1.00 87.12 101 ASN A C 1
ATOM 839 O O . ASN A 1 101 ? -14.997 -3.723 -7.576 1.00 87.12 101 ASN A O 1
ATOM 843 N N . LYS A 1 102 ? -13.041 -3.145 -8.511 1.00 84.75 102 LYS A N 1
ATOM 844 C CA . LYS A 1 102 ? -12.203 -3.875 -7.558 1.00 84.75 102 LYS A CA 1
ATOM 845 C C . LYS A 1 102 ? -11.465 -2.982 -6.564 1.00 84.75 102 LYS A C 1
ATOM 847 O O . LYS A 1 102 ? -10.876 -3.490 -5.619 1.00 84.75 102 LYS A O 1
ATOM 852 N N . ILE A 1 103 ? -11.476 -1.676 -6.770 1.00 81.50 103 ILE A N 1
ATOM 853 C CA . ILE A 1 103 ? -10.725 -0.720 -5.960 1.00 81.50 103 ILE A CA 1
ATOM 854 C C . ILE A 1 103 ? -11.631 0.489 -5.766 1.00 81.50 103 ILE A C 1
ATOM 856 O O . ILE A 1 103 ? -12.339 0.883 -6.695 1.00 81.50 103 ILE A O 1
ATOM 860 N N . ILE A 1 104 ? -11.652 1.035 -4.556 1.00 64.00 104 ILE A N 1
ATOM 861 C CA . ILE A 1 104 ? -12.231 2.355 -4.317 1.00 64.00 104 ILE A CA 1
ATOM 862 C C . ILE A 1 104 ? -11.049 3.309 -4.464 1.00 64.00 104 ILE A C 1
ATOM 864 O O . ILE A 1 104 ? -10.060 3.140 -3.752 1.00 64.00 104 ILE A O 1
ATOM 868 N N . CYS A 1 105 ? -11.107 4.174 -5.475 1.00 42.75 105 CYS A N 1
ATOM 869 C CA . CYS A 1 105 ? -10.039 5.119 -5.786 1.00 42.75 105 CYS A CA 1
ATOM 870 C C . CYS A 1 105 ? -9.967 6.238 -4.744 1.00 42.75 105 CYS A C 1
ATOM 872 O O . CYS A 1 105 ? -11.046 6.614 -4.227 1.00 42.75 105 CYS A O 1
#

Foldseek 3Di:
DDDPPPDDDPPPPPQVQQDPVRDHPVPDDDPCQPDEAEDEEAACQLNPVVVVCVVVVRHYDYQAYEDQDPVSVVSNVVPDDDDPVRYYNHSVPDDCVVCVVNHDD

Radius of gyration: 20.03 Å; chains: 1; bounding box: 37×62×34 Å

Sequence (105 aa):
MLNTIKEDLPQYDFLSETTSNGLHWTERELENPKNKIRLATMFSGIGAIEYALKRLKISNEIVFASDNDKFVKESYYANYEIDDERWYDDVKDIDGKKYLNKIIC